Protein AF-A0A8T3X7C7-F1 (afdb_monomer)

Mean predicted aligned error: 5.48 Å

Nearest PDB structures (foldseek):
  6irz-assembly1_A  TM=5.171E-01  e=6.022E+00  Danio rerio
  6irx-assembly1_A  TM=3.404E-01  e=6.746E+00  Danio rerio

pLDDT: mean 90.25, std 11.84, range [41.53, 98.38]

Secondary structure (DSSP, 8-state):
-HHHHHHHHHHHHHHHTT---EEETTEEEEEETTEEEEEE--GGGTTHHHHHHHHHHHHHSSS-HHHHHHHHHHHHHHHHHHHHHHHHHHHHHHHHH-GGGHHHHHHIIIIIIHHHHHHHHHHHHHHHHHHHTT--------

Structure (mmCIF, N/CA/C/O backbone):
data_AF-A0A8T3X7C7-F1
#
_entry.id   AF-A0A8T3X7C7-F1
#
loop_
_atom_site.group_PDB
_atom_site.id
_atom_site.type_symbol
_atom_site.label_atom_id
_atom_site.label_alt_id
_atom_site.label_comp_id
_atom_site.label_asym_id
_atom_site.label_entity_id
_atom_site.label_seq_id
_atom_site.pdbx_PDB_ins_code
_atom_site.Cartn_x
_atom_site.Cartn_y
_atom_site.Cartn_z
_atom_site.occupancy
_atom_site.B_iso_or_equiv
_atom_site.auth_seq_id
_atom_site.auth_comp_id
_atom_site.auth_asym_id
_atom_site.auth_atom_id
_atom_site.pdbx_PDB_model_num
ATOM 1 N N . MET A 1 1 ? 5.350 15.913 -2.962 1.00 82.56 1 MET A N 1
ATOM 2 C CA . MET A 1 1 ? 5.811 15.267 -1.712 1.00 82.56 1 MET A CA 1
ATOM 3 C C . MET A 1 1 ? 5.468 13.778 -1.658 1.00 82.56 1 MET A C 1
ATOM 5 O O . MET A 1 1 ? 6.377 12.990 -1.835 1.00 82.56 1 MET A O 1
ATOM 9 N N . LEU A 1 2 ? 4.208 13.345 -1.466 1.00 89.50 2 LEU A N 1
ATOM 10 C CA . LEU A 1 2 ? 3.889 11.901 -1.343 1.00 89.50 2 LEU A CA 1
ATOM 11 C C . LEU A 1 2 ? 4.130 11.079 -2.623 1.00 89.50 2 LEU A C 1
ATOM 13 O O . LEU A 1 2 ? 4.574 9.935 -2.533 1.00 89.50 2 LEU A O 1
ATOM 17 N N . ILE A 1 3 ? 3.855 11.655 -3.799 1.00 94.00 3 ILE A N 1
ATOM 18 C CA . ILE A 1 3 ? 4.176 11.032 -5.095 1.00 94.00 3 ILE A CA 1
ATOM 19 C C . ILE A 1 3 ? 5.686 10.798 -5.188 1.00 94.00 3 ILE A C 1
ATOM 21 O O . ILE A 1 3 ? 6.106 9.673 -5.427 1.00 94.00 3 ILE A O 1
ATOM 25 N N . ASP A 1 4 ? 6.485 11.824 -4.892 1.00 94.19 4 ASP A N 1
ATOM 26 C CA . ASP A 1 4 ? 7.951 11.756 -4.923 1.00 94.19 4 ASP A CA 1
ATOM 27 C C . ASP A 1 4 ? 8.489 10.727 -3.918 1.00 94.19 4 ASP A C 1
ATOM 29 O O . ASP A 1 4 ? 9.380 9.945 -4.233 1.00 94.19 4 ASP A O 1
ATOM 33 N N . THR A 1 5 ? 7.915 10.663 -2.712 1.00 94.81 5 THR A N 1
ATOM 34 C CA . THR A 1 5 ? 8.263 9.638 -1.719 1.00 94.81 5 THR A CA 1
ATOM 35 C C . THR A 1 5 ? 7.933 8.233 -2.222 1.00 94.81 5 THR A C 1
ATOM 37 O O . THR A 1 5 ? 8.769 7.339 -2.115 1.00 94.81 5 THR A O 1
ATOM 40 N N . THR A 1 6 ? 6.741 8.032 -2.790 1.00 96.00 6 THR A N 1
ATOM 41 C CA . THR A 1 6 ? 6.323 6.742 -3.367 1.00 96.00 6 THR A CA 1
ATOM 42 C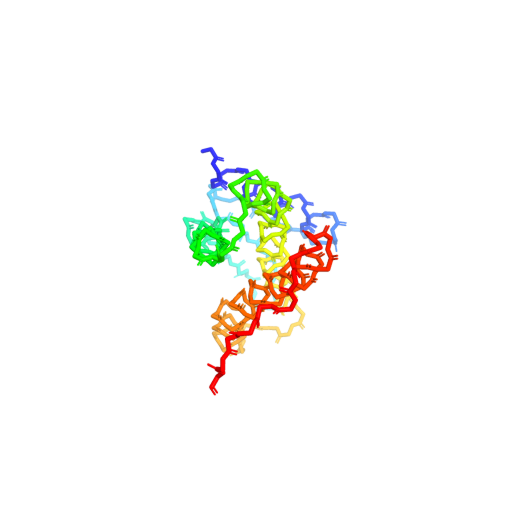 C . THR A 1 6 ? 7.273 6.334 -4.490 1.00 96.00 6 THR A C 1
ATOM 44 O O . THR A 1 6 ? 7.765 5.209 -4.506 1.00 96.00 6 THR A O 1
ATOM 47 N N . TYR A 1 7 ? 7.572 7.272 -5.388 1.00 96.69 7 TYR A N 1
ATOM 48 C CA . TYR A 1 7 ? 8.504 7.103 -6.493 1.00 96.69 7 TYR A CA 1
ATOM 49 C C . TYR A 1 7 ? 9.885 6.668 -5.992 1.00 96.69 7 TYR A C 1
ATOM 51 O O . TYR A 1 7 ? 10.378 5.624 -6.408 1.00 96.69 7 TYR A O 1
ATOM 59 N N . ASN A 1 8 ? 10.472 7.409 -5.049 1.00 96.50 8 ASN A N 1
ATOM 60 C CA . ASN A 1 8 ? 11.813 7.130 -4.538 1.00 96.50 8 ASN A CA 1
ATOM 61 C C . ASN A 1 8 ? 11.886 5.765 -3.844 1.00 96.50 8 ASN A C 1
ATOM 63 O O . ASN A 1 8 ? 12.816 5.004 -4.093 1.00 96.50 8 ASN A O 1
ATOM 67 N N . ILE A 1 9 ? 10.887 5.420 -3.024 1.00 96.81 9 ILE A N 1
ATOM 68 C CA . ILE A 1 9 ? 10.834 4.114 -2.352 1.00 96.81 9 ILE A CA 1
ATOM 69 C C . ILE A 1 9 ? 10.767 2.983 -3.381 1.00 96.81 9 ILE A C 1
ATOM 71 O O . ILE A 1 9 ? 11.532 2.026 -3.285 1.00 96.81 9 ILE A O 1
ATOM 75 N N . VAL A 1 10 ? 9.870 3.083 -4.367 1.00 96.94 10 VAL A N 1
ATOM 76 C CA . VAL A 1 10 ? 9.713 2.049 -5.401 1.00 96.94 10 VAL A CA 1
ATOM 77 C C . VAL A 1 10 ? 10.978 1.937 -6.248 1.00 96.94 10 VAL A C 1
ATOM 79 O O . VAL A 1 10 ? 11.444 0.827 -6.485 1.00 96.94 10 VAL A O 1
ATOM 82 N N . PHE A 1 11 ? 11.565 3.062 -6.662 1.00 97.38 11 PHE A N 1
ATOM 83 C CA . PHE A 1 11 ? 12.800 3.086 -7.443 1.00 97.38 11 PHE A CA 1
ATOM 84 C C . PHE A 1 11 ? 13.946 2.395 -6.697 1.00 97.38 11 PHE A C 1
ATOM 86 O O . PHE A 1 11 ? 14.579 1.486 -7.235 1.00 97.38 11 PHE A O 1
ATOM 93 N N . SER A 1 12 ? 14.178 2.770 -5.434 1.00 97.00 12 SER A N 1
ATOM 94 C CA . SER A 1 12 ? 15.209 2.151 -4.599 1.00 97.00 12 SER A CA 1
ATOM 95 C C . SER A 1 12 ? 14.940 0.668 -4.357 1.00 97.00 12 SER A C 1
ATOM 97 O O . SER A 1 12 ? 15.874 -0.127 -4.400 1.00 97.00 12 SER A O 1
ATOM 99 N N . LEU A 1 13 ? 13.682 0.275 -4.145 1.00 97.06 13 LEU A N 1
ATOM 100 C CA . LEU A 1 13 ? 13.310 -1.125 -3.951 1.00 97.06 13 LEU A CA 1
ATOM 101 C C . LEU A 1 13 ? 13.559 -1.961 -5.215 1.00 97.06 13 LEU A C 1
ATOM 103 O O . LEU A 1 13 ? 14.059 -3.079 -5.121 1.00 97.06 13 LEU A O 1
ATOM 107 N N . LEU A 1 14 ? 13.257 -1.424 -6.399 1.00 96.38 14 LEU A N 1
ATOM 108 C CA . LEU A 1 14 ? 13.557 -2.080 -7.674 1.00 96.38 14 LEU A CA 1
ATOM 109 C C . LEU A 1 14 ? 15.066 -2.246 -7.872 1.00 96.38 14 LEU A C 1
ATOM 111 O O . LEU A 1 14 ? 15.525 -3.354 -8.138 1.00 96.38 14 LEU A O 1
ATOM 115 N N . ALA A 1 15 ? 15.845 -1.184 -7.661 1.00 96.12 15 ALA A N 1
ATOM 116 C CA . ALA A 1 15 ? 17.302 -1.257 -7.746 1.00 96.12 15 ALA A CA 1
ATOM 117 C C . ALA A 1 15 ? 17.884 -2.281 -6.751 1.00 96.12 15 ALA A C 1
ATOM 119 O O . ALA A 1 15 ? 18.719 -3.106 -7.115 1.00 96.12 15 ALA A O 1
ATOM 120 N N . ALA A 1 16 ? 17.390 -2.292 -5.508 1.00 96.56 16 ALA A N 1
ATOM 121 C CA . ALA A 1 16 ? 17.828 -3.223 -4.468 1.00 96.56 16 ALA A CA 1
ATOM 122 C C . ALA A 1 16 ? 17.451 -4.687 -4.753 1.00 96.56 16 ALA A C 1
ATOM 124 O O . ALA A 1 16 ? 18.113 -5.596 -4.261 1.00 96.56 16 ALA A O 1
ATOM 125 N N . THR A 1 17 ? 16.401 -4.926 -5.543 1.00 94.94 17 THR A N 1
ATOM 126 C CA . THR A 1 17 ? 15.944 -6.274 -5.922 1.00 94.94 17 THR A CA 1
ATOM 127 C C . THR A 1 17 ? 16.538 -6.762 -7.248 1.00 94.94 17 THR A C 1
ATOM 129 O O . THR A 1 17 ? 16.133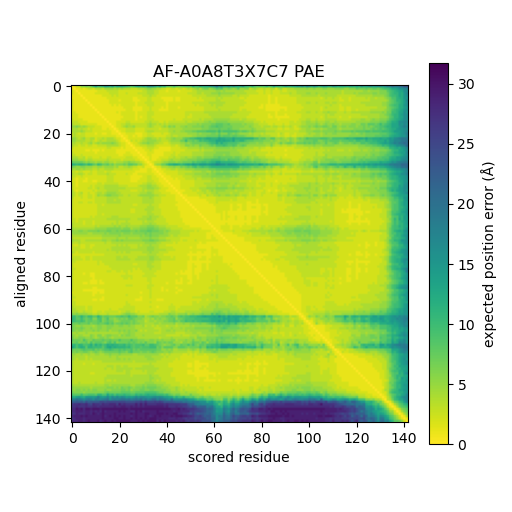 -7.808 -7.749 1.00 94.94 17 THR A O 1
ATOM 132 N N . GLY A 1 18 ? 17.535 -6.048 -7.788 1.00 92.44 18 GLY A N 1
ATOM 133 C CA . GLY A 1 18 ? 18.322 -6.473 -8.950 1.00 92.44 18 GLY A CA 1
ATOM 134 C C . GLY A 1 18 ? 17.807 -5.970 -10.298 1.00 92.44 18 GLY A C 1
ATOM 135 O O . GLY A 1 18 ? 18.343 -6.357 -11.334 1.00 92.44 18 GLY A O 1
ATOM 136 N N . PHE A 1 19 ? 16.794 -5.101 -10.314 1.00 92.75 19 PHE A N 1
ATOM 137 C CA . PHE A 1 19 ? 16.365 -4.434 -11.541 1.00 92.75 19 PHE A CA 1
ATOM 138 C C . PHE A 1 19 ? 17.287 -3.252 -11.865 1.00 92.75 19 PHE A C 1
ATOM 140 O O . PHE A 1 19 ? 17.887 -2.648 -10.978 1.00 92.75 19 PHE A O 1
ATOM 147 N N . SER A 1 20 ? 17.350 -2.869 -13.141 1.00 93.12 20 SER A N 1
ATOM 148 C CA . SER A 1 20 ? 18.016 -1.639 -13.596 1.00 93.12 20 SER A CA 1
ATOM 149 C C . SER A 1 20 ? 16.969 -0.591 -13.997 1.00 93.12 20 SER A C 1
ATOM 151 O O . SER A 1 20 ? 16.720 -0.415 -15.192 1.00 93.12 20 SER A O 1
ATOM 153 N N . PRO A 1 21 ? 16.284 0.058 -13.031 1.00 95.50 21 PRO A N 1
ATOM 154 C CA . PRO A 1 21 ? 15.268 1.049 -13.349 1.00 9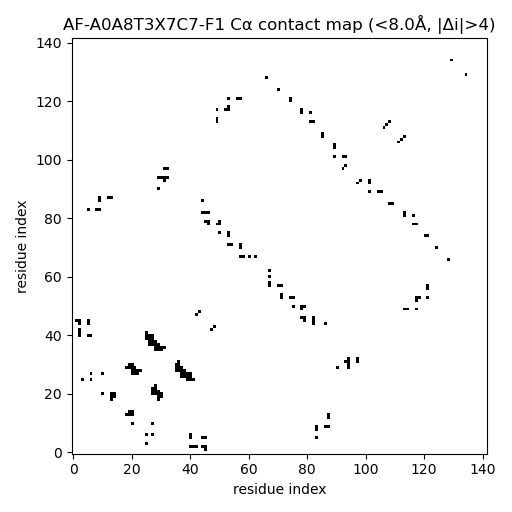5.50 21 PRO A CA 1
ATOM 155 C C . PRO A 1 21 ? 15.901 2.327 -13.913 1.00 95.50 21 PRO A C 1
ATOM 157 O O . PRO A 1 21 ? 16.901 2.822 -13.394 1.00 95.50 21 PRO A O 1
ATOM 160 N N . ALA A 1 22 ? 15.282 2.897 -14.943 1.00 95.50 22 ALA A N 1
ATOM 161 C CA . ALA A 1 22 ? 15.620 4.210 -15.477 1.00 95.50 22 ALA A CA 1
ATOM 162 C C . ALA A 1 22 ? 14.521 5.229 -15.147 1.00 95.50 22 ALA A C 1
ATOM 164 O O . ALA A 1 22 ? 13.323 4.925 -15.191 1.00 95.50 22 ALA A O 1
ATOM 165 N N . ALA A 1 23 ? 14.958 6.436 -14.801 1.00 93.00 23 ALA A N 1
ATOM 166 C CA . ALA A 1 23 ? 14.139 7.524 -14.287 1.00 93.00 23 ALA A CA 1
ATOM 167 C C . ALA A 1 23 ? 13.884 8.588 -15.360 1.00 93.00 23 ALA A C 1
ATOM 169 O O . ALA A 1 23 ? 14.834 9.144 -15.908 1.00 93.00 23 ALA A O 1
ATOM 170 N N . TYR A 1 24 ? 12.615 8.926 -15.597 1.00 91.75 24 TYR A N 1
ATOM 171 C CA . TYR A 1 24 ? 12.222 10.031 -16.478 1.00 91.75 24 TYR A CA 1
ATOM 172 C C . TYR A 1 24 ? 11.090 10.836 -15.825 1.00 91.75 24 TYR A C 1
ATOM 174 O O . TYR A 1 24 ? 9.906 10.543 -15.996 1.00 91.75 24 TYR A O 1
ATOM 182 N N . GLY A 1 25 ? 11.447 11.840 -15.017 1.00 90.38 25 GLY A N 1
ATOM 183 C CA . GLY A 1 25 ? 10.479 12.536 -14.161 1.00 90.38 25 GLY A CA 1
ATOM 184 C C . GLY A 1 25 ? 9.841 11.566 -13.160 1.00 90.38 25 GLY A C 1
ATOM 185 O O . GLY A 1 25 ? 10.551 10.833 -12.481 1.00 90.38 25 GLY A O 1
ATOM 186 N N . ASN A 1 26 ? 8.507 11.515 -13.112 1.00 92.38 26 ASN A N 1
ATOM 187 C CA . ASN A 1 26 ? 7.764 10.571 -12.261 1.00 92.38 26 ASN A CA 1
ATOM 188 C C . ASN A 1 26 ? 7.533 9.200 -12.922 1.00 92.38 26 ASN A C 1
ATOM 190 O O . ASN A 1 26 ? 6.755 8.391 -12.412 1.00 92.38 26 ASN A O 1
ATOM 194 N N . VAL A 1 27 ? 8.158 8.935 -14.071 1.00 95.94 27 VAL A N 1
ATOM 195 C CA . VAL A 1 27 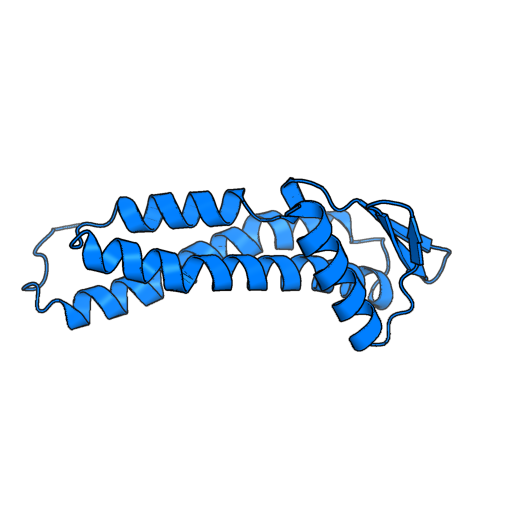? 8.093 7.638 -14.748 1.00 95.94 27 VAL A CA 1
ATOM 196 C C . VAL A 1 27 ? 9.279 6.786 -14.319 1.00 95.94 27 VAL A C 1
ATOM 198 O O . VAL A 1 27 ? 10.432 7.201 -14.445 1.00 95.94 27 VAL A O 1
ATOM 201 N N . ILE A 1 28 ? 8.983 5.574 -13.855 1.00 96.38 28 ILE A N 1
ATOM 202 C CA . ILE A 1 28 ? 9.978 4.520 -13.653 1.00 96.38 28 ILE A CA 1
ATOM 203 C C . ILE A 1 28 ? 9.865 3.566 -14.836 1.00 96.38 28 ILE A C 1
ATOM 205 O O . ILE A 1 28 ? 8.776 3.072 -15.132 1.00 96.38 28 ILE A O 1
ATOM 209 N N . SER A 1 29 ? 10.984 3.309 -15.506 1.00 95.94 29 SER A N 1
ATOM 210 C CA . SER A 1 29 ? 11.067 2.401 -16.650 1.00 95.94 29 SER A CA 1
ATOM 211 C C . SER A 1 29 ? 12.015 1.240 -16.382 1.00 95.94 29 SER A C 1
ATOM 213 O O . SER A 1 29 ? 12.993 1.390 -15.656 1.00 95.94 29 SER A O 1
ATOM 215 N N . VAL A 1 30 ? 11.714 0.076 -16.948 1.00 94.69 30 VAL A N 1
ATOM 216 C CA . VAL A 1 30 ? 12.509 -1.153 -16.841 1.00 94.69 30 VAL A CA 1
ATOM 217 C C . VAL A 1 30 ? 12.650 -1.805 -18.213 1.00 94.69 30 VAL A C 1
ATOM 219 O O . VAL A 1 30 ? 11.771 -1.675 -19.070 1.00 94.69 30 VAL A O 1
ATOM 222 N N . ALA A 1 31 ? 13.759 -2.510 -18.423 1.00 92.69 31 ALA A N 1
ATOM 223 C CA . ALA A 1 31 ? 13.954 -3.320 -19.618 1.00 92.69 31 ALA A CA 1
ATOM 224 C C . ALA A 1 31 ? 13.037 -4.553 -19.591 1.00 92.69 31 ALA A C 1
ATOM 226 O O . ALA A 1 31 ? 12.869 -5.198 -18.556 1.00 92.69 31 ALA A O 1
ATOM 227 N N . VAL A 1 32 ? 12.466 -4.885 -20.744 1.00 90.75 32 VAL A N 1
ATOM 228 C CA . VAL A 1 32 ? 11.632 -6.071 -20.981 1.00 90.75 32 VAL A CA 1
ATOM 229 C C . VAL A 1 32 ? 12.107 -6.767 -22.259 1.00 90.75 32 VAL A C 1
ATOM 231 O O . VAL A 1 32 ? 12.886 -6.199 -23.022 1.00 90.75 32 VAL A O 1
ATOM 234 N N . LYS A 1 33 ? 11.635 -7.991 -22.528 1.00 85.12 33 LYS A N 1
ATOM 235 C CA . LYS A 1 33 ? 12.127 -8.828 -23.645 1.00 85.12 33 LYS A CA 1
ATOM 236 C C . LYS A 1 33 ? 12.168 -8.114 -25.006 1.00 85.12 33 LYS A C 1
ATOM 238 O O . LYS A 1 33 ? 13.102 -8.341 -25.763 1.00 85.12 33 LYS A O 1
ATOM 243 N N . ASN A 1 34 ? 11.195 -7.242 -25.288 1.00 84.31 34 ASN A N 1
ATOM 244 C CA . ASN A 1 34 ? 11.039 -6.564 -26.581 1.00 84.31 34 ASN A CA 1
ATOM 245 C C . ASN A 1 34 ? 11.149 -5.026 -26.494 1.00 84.31 34 ASN A C 1
ATOM 247 O O . ASN A 1 34 ? 10.538 -4.323 -27.296 1.00 84.31 34 ASN A O 1
ATOM 251 N N . GLY A 1 35 ? 11.888 -4.485 -25.519 1.00 89.25 35 GLY A N 1
ATOM 252 C CA . GLY A 1 35 ? 12.105 -3.039 -25.395 1.00 89.25 35 GLY A CA 1
ATOM 253 C C . GLY A 1 35 ? 12.128 -2.560 -23.949 1.00 89.25 35 GLY A C 1
ATOM 254 O O . GLY A 1 35 ? 12.747 -3.176 -23.083 1.00 89.25 35 GLY A O 1
ATOM 255 N N . SER A 1 36 ? 11.449 -1.450 -23.679 1.00 91.81 36 SER A N 1
ATOM 256 C CA . SER A 1 36 ? 11.269 -0.918 -22.330 1.00 91.81 36 SER A CA 1
ATOM 257 C C . SER A 1 36 ? 9.790 -0.756 -22.007 1.00 91.81 36 SER A C 1
ATOM 259 O O . SER A 1 36 ? 8.960 -0.478 -22.871 1.00 91.81 36 SER A O 1
ATOM 261 N N . TRP A 1 37 ? 9.462 -0.939 -20.734 1.00 93.19 37 TRP A N 1
ATOM 262 C CA . TRP A 1 37 ? 8.143 -0.647 -20.197 1.00 93.19 37 TRP A CA 1
ATOM 263 C C . TRP A 1 37 ? 8.275 0.376 -19.078 1.00 93.19 37 TRP A C 1
ATOM 265 O O . TRP A 1 37 ? 9.214 0.309 -18.284 1.00 93.19 37 TRP A O 1
ATOM 275 N N . GLY A 1 38 ? 7.346 1.327 -19.014 1.00 93.00 38 GLY A N 1
ATOM 276 C CA . GLY A 1 38 ? 7.353 2.383 -18.010 1.00 93.00 38 GLY A CA 1
ATOM 277 C C . GLY A 1 38 ? 5.992 2.578 -17.365 1.00 93.00 38 GLY A C 1
ATOM 278 O O . GLY A 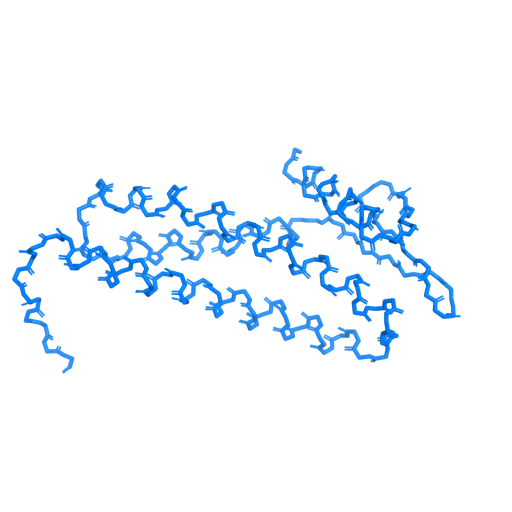1 38 ? 4.961 2.496 -18.031 1.00 93.00 38 GLY A O 1
ATOM 279 N N . ALA A 1 39 ? 6.004 2.887 -16.071 1.00 93.19 39 ALA A N 1
ATOM 280 C CA . ALA A 1 39 ? 4.823 3.300 -15.327 1.00 93.19 39 ALA A CA 1
ATOM 281 C C . ALA A 1 39 ? 5.023 4.682 -14.707 1.00 93.19 39 ALA A C 1
ATOM 283 O O . ALA A 1 39 ? 6.040 4.967 -14.070 1.00 93.19 39 ALA A O 1
ATOM 284 N N . LEU A 1 40 ? 4.009 5.530 -14.884 1.00 95.19 40 LEU A N 1
ATOM 285 C CA . LEU A 1 40 ? 3.917 6.840 -14.256 1.00 95.19 40 LEU A CA 1
ATOM 286 C C . LEU A 1 40 ? 3.439 6.686 -12.810 1.00 95.19 40 LEU A C 1
ATOM 288 O O . LEU A 1 40 ? 2.321 6.232 -12.567 1.00 95.19 40 LEU A O 1
ATOM 292 N N . ILE A 1 41 ? 4.256 7.127 -11.856 1.00 95.25 41 ILE A N 1
ATOM 293 C CA . ILE A 1 41 ? 3.857 7.232 -10.455 1.00 95.25 41 ILE A CA 1
ATOM 294 C C . ILE A 1 41 ? 3.009 8.494 -10.289 1.00 95.25 41 ILE A C 1
ATOM 296 O O . ILE A 1 41 ? 3.487 9.618 -10.436 1.00 95.25 41 ILE A O 1
ATOM 300 N N . ASN A 1 42 ? 1.725 8.303 -9.997 1.00 94.25 42 ASN A N 1
ATOM 301 C CA . ASN A 1 42 ? 0.751 9.377 -9.826 1.00 94.25 42 ASN A CA 1
ATOM 302 C C . ASN A 1 42 ? -0.034 9.212 -8.511 1.00 94.25 42 ASN A C 1
ATOM 304 O O . ASN A 1 42 ? 0.309 8.396 -7.654 1.00 94.25 42 ASN A O 1
ATOM 308 N N . TRP A 1 43 ? -1.108 9.983 -8.342 1.00 91.75 43 TRP A N 1
ATOM 309 C CA . TRP A 1 43 ? -1.958 9.921 -7.151 1.00 91.75 43 TRP A CA 1
ATOM 310 C C . TRP A 1 43 ? -2.553 8.536 -6.872 1.00 91.75 43 TRP A C 1
ATOM 312 O O . TRP A 1 43 ? -2.664 8.157 -5.707 1.00 91.75 43 TRP A O 1
ATOM 322 N N . ASP A 1 44 ? -2.890 7.751 -7.894 1.00 89.00 44 ASP A N 1
ATOM 323 C CA . ASP A 1 44 ? -3.429 6.400 -7.701 1.00 89.00 44 ASP A CA 1
ATOM 324 C C . ASP A 1 44 ? -2.368 5.409 -7.201 1.00 89.00 44 ASP A C 1
ATOM 326 O O . ASP A 1 44 ? -2.706 4.398 -6.583 1.00 89.00 44 ASP A O 1
ATOM 330 N N . CYS A 1 45 ? -1.084 5.725 -7.387 1.00 91.62 45 CYS A N 1
ATOM 331 C CA . CYS A 1 45 ? 0.035 4.961 -6.845 1.00 91.62 45 CYS A CA 1
ATOM 332 C C . CYS A 1 45 ? 0.310 5.265 -5.369 1.00 91.62 45 CYS A C 1
ATOM 334 O O . CYS A 1 45 ? 0.995 4.489 -4.723 1.00 91.62 45 CYS A O 1
ATOM 336 N N . VAL A 1 46 ? -0.207 6.352 -4.794 1.00 93.31 46 VAL A N 1
ATOM 337 C CA . VAL A 1 46 ? 0.071 6.698 -3.384 1.00 93.31 46 VAL A CA 1
ATOM 338 C C . VAL A 1 46 ? -0.742 5.825 -2.413 1.00 93.31 46 VAL A C 1
ATOM 340 O O . VAL A 1 46 ? -0.416 5.717 -1.234 1.00 93.31 46 VAL A O 1
ATOM 343 N N . GLY A 1 47 ? -1.812 5.178 -2.890 1.00 91.62 47 GLY A N 1
ATOM 344 C CA . GLY A 1 47 ? -2.659 4.315 -2.060 1.00 91.62 47 GLY A CA 1
ATOM 345 C C . GLY A 1 47 ? -3.608 5.074 -1.123 1.00 91.62 47 GLY A C 1
ATOM 346 O O . GLY A 1 47 ? -4.174 4.479 -0.206 1.00 91.62 47 GLY A O 1
ATOM 347 N N . TRP A 1 48 ? -3.826 6.377 -1.350 1.00 94.19 48 TRP A N 1
ATOM 348 C CA . TRP A 1 48 ? -4.670 7.221 -0.490 1.00 94.19 48 TRP A CA 1
ATOM 349 C C . TRP A 1 48 ? -6.119 6.718 -0.386 1.00 94.19 48 TRP A C 1
ATOM 351 O O . TRP A 1 48 ? -6.716 6.801 0.685 1.00 94.19 48 TRP A O 1
ATOM 361 N N . LYS A 1 49 ? -6.665 6.129 -1.461 1.00 93.81 49 LYS A N 1
ATOM 362 C CA . LYS A 1 49 ? -8.007 5.519 -1.474 1.00 93.81 49 LYS A CA 1
ATOM 363 C C . LYS A 1 49 ? -8.113 4.368 -0.471 1.00 93.81 49 LYS A C 1
ATOM 365 O O . LYS A 1 49 ? -9.086 4.290 0.272 1.00 93.81 49 LYS A O 1
ATOM 370 N N . SER A 1 50 ? -7.092 3.515 -0.396 1.00 94.50 50 SER A N 1
ATOM 371 C CA . SER A 1 50 ? -7.048 2.394 0.550 1.00 94.50 50 SER A CA 1
ATOM 372 C C . SER A 1 50 ? -6.919 2.875 1.995 1.00 94.50 50 SER A C 1
ATOM 374 O O . SER A 1 50 ? -7.562 2.326 2.887 1.00 94.50 50 SER A O 1
ATOM 376 N N . VAL A 1 51 ? -6.137 3.934 2.233 1.00 96.06 51 VAL A N 1
ATOM 377 C CA . VAL A 1 51 ? -6.025 4.565 3.559 1.00 96.06 51 VAL A CA 1
ATOM 378 C C . VAL A 1 51 ? -7.353 5.201 3.979 1.00 96.06 51 VAL A C 1
ATOM 380 O O . VAL A 1 51 ? -7.760 5.055 5.130 1.00 96.06 51 VAL A O 1
ATOM 383 N N . LEU A 1 52 ? -8.064 5.850 3.053 1.00 96.81 52 LEU A N 1
ATOM 384 C CA . LEU A 1 52 ? -9.387 6.417 3.309 1.00 96.81 52 LEU A CA 1
ATOM 385 C C . LEU A 1 52 ? -10.430 5.328 3.604 1.00 96.81 52 LEU A C 1
ATOM 387 O O . LEU A 1 52 ? -11.215 5.469 4.539 1.00 96.81 52 LEU A O 1
ATOM 391 N N . ALA A 1 53 ? -10.413 4.221 2.857 1.00 96.75 53 ALA A N 1
ATOM 392 C CA . ALA A 1 53 ? -11.285 3.076 3.116 1.00 96.75 53 ALA A CA 1
ATOM 393 C C . ALA A 1 53 ? -11.023 2.465 4.504 1.00 96.75 53 ALA A C 1
ATOM 395 O O . ALA A 1 53 ? -11.958 2.219 5.265 1.00 96.75 53 ALA A O 1
ATOM 396 N N . LEU A 1 54 ? -9.750 2.289 4.872 1.00 98.00 54 LEU A N 1
ATOM 397 C CA . LEU A 1 54 ? -9.353 1.847 6.209 1.00 98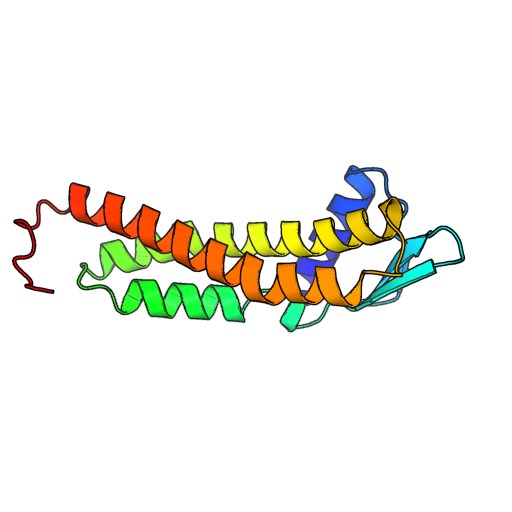.00 54 LEU A CA 1
ATOM 398 C C . LEU A 1 54 ? -9.832 2.820 7.297 1.00 98.00 54 LEU A C 1
ATOM 400 O O . LEU A 1 54 ? -10.351 2.382 8.323 1.00 98.00 54 LEU A O 1
ATOM 404 N N . PHE A 1 55 ? -9.667 4.129 7.082 1.00 98.38 55 PHE A N 1
ATOM 405 C CA . PHE A 1 55 ? -10.156 5.158 7.999 1.00 98.38 55 PHE A CA 1
ATOM 406 C C . PHE A 1 55 ? -11.664 5.008 8.227 1.00 98.38 55 PHE A C 1
ATOM 408 O O . PHE A 1 55 ? -12.100 4.916 9.374 1.00 98.38 55 PHE A O 1
ATOM 415 N N . ALA A 1 56 ? -12.446 4.907 7.150 1.00 98.19 56 ALA A N 1
ATOM 416 C CA . ALA A 1 56 ? -13.892 4.739 7.230 1.00 98.19 56 ALA A CA 1
ATOM 417 C C . ALA A 1 56 ? -14.276 3.480 8.025 1.00 98.19 56 ALA A C 1
ATOM 419 O O . ALA A 1 56 ? -15.063 3.568 8.966 1.00 98.19 56 ALA A O 1
ATOM 420 N N . LEU A 1 57 ? -13.661 2.331 7.720 1.00 97.81 57 LEU A N 1
ATOM 421 C CA . LEU A 1 57 ? -13.916 1.071 8.423 1.00 97.81 57 LEU A CA 1
ATOM 422 C C . LEU A 1 57 ? -13.592 1.156 9.918 1.00 97.81 57 LEU A C 1
ATOM 424 O O . LEU A 1 57 ? -14.382 0.718 10.749 1.00 97.81 57 LEU A O 1
ATOM 428 N N . ILE A 1 58 ? -12.447 1.732 10.289 1.00 97.81 58 ILE A N 1
ATOM 429 C CA . ILE A 1 58 ? -12.057 1.872 11.696 1.00 97.81 58 ILE A CA 1
ATOM 430 C C . ILE A 1 58 ? -13.023 2.802 12.431 1.00 97.81 58 ILE A C 1
ATOM 432 O O . ILE A 1 58 ? -13.482 2.475 13.526 1.00 97.81 58 ILE A O 1
ATOM 436 N N . PHE A 1 59 ? -13.355 3.953 11.852 1.00 97.38 59 PHE A N 1
ATOM 437 C CA . PHE A 1 59 ? -14.180 4.945 12.537 1.00 97.38 59 PHE A CA 1
ATOM 438 C C . PHE A 1 59 ? -15.668 4.583 12.580 1.00 97.38 59 PHE A C 1
ATOM 440 O O . PHE A 1 59 ? -16.340 5.015 13.520 1.00 97.38 59 PHE A O 1
ATOM 447 N N . ALA A 1 60 ? -16.138 3.716 11.681 1.00 96.81 60 ALA A N 1
ATOM 448 C CA . ALA A 1 60 ? -17.473 3.121 11.725 1.00 96.81 60 ALA A CA 1
ATOM 449 C C . ALA A 1 60 ? -17.652 2.065 12.836 1.00 96.81 60 ALA A C 1
ATOM 451 O O . ALA A 1 60 ? -18.781 1.774 13.211 1.00 96.81 60 ALA A O 1
ATOM 452 N N . THR A 1 61 ? -16.575 1.494 13.395 1.00 94.50 61 THR A N 1
ATOM 453 C CA . THR A 1 61 ? -16.696 0.473 14.461 1.00 94.50 61 THR A CA 1
ATOM 454 C C . THR A 1 61 ? -17.177 1.053 15.791 1.00 94.50 61 THR A C 1
ATOM 456 O O . THR A 1 61 ? -16.852 2.183 16.140 1.00 94.50 61 THR A O 1
ATOM 459 N N . GLU A 1 62 ? -17.888 0.281 16.608 1.00 92.62 62 GLU A N 1
ATOM 460 C CA . GLU A 1 62 ? -18.355 0.710 17.938 1.00 92.62 62 GLU A CA 1
ATOM 461 C C . GLU A 1 62 ? -17.279 0.533 19.025 1.00 92.62 62 GLU A C 1
ATOM 463 O O . GLU A 1 62 ? -17.455 -0.158 20.024 1.00 92.62 62 GLU A O 1
ATOM 468 N N . LEU A 1 63 ? -16.110 1.144 18.820 1.00 92.31 63 LEU A N 1
ATOM 469 C CA . LEU A 1 63 ? -14.996 1.122 19.772 1.00 92.31 63 LEU A CA 1
ATOM 470 C C . LEU A 1 63 ? -14.662 2.527 20.298 1.00 92.31 63 LEU A C 1
ATOM 472 O O . LEU A 1 63 ? -14.886 3.521 19.598 1.00 92.31 63 LEU A O 1
ATOM 476 N N . PRO A 1 64 ? -14.057 2.644 21.499 1.00 94.44 64 PRO A N 1
ATOM 477 C CA . PRO A 1 64 ? -13.601 3.928 22.021 1.00 94.44 64 PRO A CA 1
ATOM 478 C C . PRO A 1 64 ? -12.665 4.646 21.044 1.00 94.44 64 PRO A C 1
ATOM 480 O O . PRO A 1 64 ? -11.786 4.024 20.438 1.00 94.44 64 PRO A O 1
ATOM 483 N N . LEU A 1 65 ? -12.787 5.975 20.949 1.00 94.69 65 LEU A N 1
ATOM 484 C CA . LEU A 1 65 ? -11.997 6.802 20.026 1.00 94.69 65 LEU A CA 1
ATOM 485 C C . LEU A 1 65 ? -10.485 6.556 20.158 1.00 94.69 65 LEU A C 1
ATOM 487 O O . LEU A 1 65 ? -9.777 6.452 19.160 1.00 94.69 65 LEU A O 1
ATOM 491 N N . ARG A 1 66 ? -9.985 6.374 21.386 1.00 94.00 66 ARG A N 1
ATOM 492 C CA . ARG A 1 66 ? -8.569 6.068 21.643 1.00 94.00 66 ARG A CA 1
ATOM 493 C C . ARG A 1 66 ? -8.118 4.760 20.981 1.00 94.00 66 ARG A C 1
ATOM 495 O O . ARG A 1 66 ? -6.987 4.680 20.506 1.00 94.00 66 ARG A O 1
ATOM 502 N N . THR A 1 67 ? -8.978 3.743 20.945 1.00 94.44 67 THR A N 1
ATOM 503 C CA . THR A 1 67 ? -8.701 2.457 20.288 1.00 94.44 67 THR A CA 1
ATOM 504 C C . THR A 1 67 ? -8.712 2.617 18.773 1.00 94.44 67 THR A C 1
ATOM 506 O O . THR A 1 67 ? -7.795 2.129 18.117 1.00 94.44 67 THR A O 1
ATOM 509 N N . LYS A 1 68 ? -9.680 3.370 18.232 1.00 96.75 68 LYS A N 1
ATOM 510 C CA . LYS A 1 68 ? -9.766 3.707 16.801 1.00 96.75 68 LYS A CA 1
ATOM 511 C C . LYS A 1 68 ? -8.519 4.436 16.307 1.00 96.75 68 LYS A C 1
ATOM 513 O O . LYS A 1 68 ? -7.896 3.992 15.350 1.00 96.75 68 LYS A O 1
ATOM 518 N N . ILE A 1 69 ? -8.100 5.494 17.005 1.00 97.69 69 ILE A N 1
ATOM 519 C CA . ILE A 1 69 ? -6.899 6.270 16.656 1.00 97.69 69 ILE A CA 1
ATOM 520 C C . ILE A 1 69 ? -5.658 5.372 16.664 1.00 97.69 69 ILE A C 1
ATOM 522 O O . ILE A 1 69 ? -4.896 5.376 15.702 1.00 97.69 69 ILE A O 1
ATOM 526 N N . LYS A 1 70 ? -5.473 4.554 17.710 1.00 96.19 70 LYS A N 1
ATOM 527 C CA . LYS A 1 70 ? -4.356 3.595 17.770 1.00 96.19 70 LYS A CA 1
ATOM 528 C C . LYS A 1 70 ? -4.399 2.588 16.619 1.00 96.19 70 LYS A C 1
ATOM 530 O O . LYS A 1 70 ? -3.359 2.289 16.045 1.00 96.19 70 LYS A O 1
ATOM 535 N N . GLY A 1 71 ? -5.584 2.077 16.289 1.00 97.00 71 GLY A N 1
ATOM 536 C CA . GLY A 1 71 ? -5.786 1.175 15.158 1.00 97.00 71 GLY A CA 1
ATOM 537 C C . GLY A 1 71 ? -5.395 1.809 13.834 1.00 97.00 71 GLY A C 1
ATOM 538 O O . GLY A 1 71 ? -4.636 1.219 13.073 1.00 97.00 71 GLY A O 1
ATOM 539 N N . PHE A 1 72 ? -5.851 3.036 13.590 1.00 98.25 72 PHE A N 1
ATOM 540 C CA . PHE A 1 72 ? -5.552 3.756 12.360 1.00 98.25 72 PHE A CA 1
ATOM 541 C C . PHE A 1 72 ? -4.061 4.085 12.236 1.00 98.25 72 PHE A C 1
ATOM 543 O O . PHE A 1 72 ? -3.467 3.805 11.200 1.00 98.25 72 PHE A O 1
ATOM 550 N N . LEU A 1 73 ? -3.433 4.591 13.302 1.00 97.81 73 LEU A N 1
ATOM 551 C CA . LEU A 1 73 ? -1.996 4.887 13.314 1.00 97.81 73 LEU A CA 1
ATOM 552 C C . LEU A 1 73 ? -1.129 3.638 13.102 1.00 97.81 73 LEU A C 1
ATOM 554 O O . LEU A 1 73 ? -0.047 3.743 12.533 1.00 97.81 73 LEU A O 1
ATOM 558 N N . LEU A 1 74 ? -1.600 2.464 13.533 1.00 97.06 74 LEU A N 1
ATOM 559 C CA . LEU A 1 74 ? -0.911 1.196 13.303 1.00 97.06 74 LEU A CA 1
ATOM 560 C C . LEU A 1 74 ? -1.118 0.674 11.874 1.00 97.06 74 LEU A C 1
ATOM 562 O O . LEU A 1 74 ? -0.164 0.241 11.236 1.00 97.06 74 LEU A O 1
ATOM 566 N N . LEU A 1 75 ? -2.357 0.680 11.376 1.00 97.69 75 LEU A N 1
ATOM 567 C CA . LEU A 1 75 ? -2.708 0.029 10.112 1.00 97.69 75 LEU A CA 1
ATOM 568 C C . LEU A 1 75 ? -2.473 0.904 8.875 1.00 97.69 75 LEU A C 1
ATOM 570 O O . LEU A 1 75 ? -2.185 0.360 7.812 1.00 97.69 75 LEU A O 1
ATOM 574 N N . ALA A 1 76 ? -2.567 2.233 8.972 1.00 97.19 76 ALA A N 1
ATOM 575 C CA . ALA A 1 76 ? -2.376 3.106 7.813 1.00 97.19 76 ALA A CA 1
ATOM 576 C C . ALA A 1 76 ? -0.971 2.964 7.183 1.00 97.19 76 ALA A C 1
ATOM 578 O O . ALA A 1 76 ? -0.900 2.786 5.963 1.00 97.19 76 ALA A O 1
ATOM 579 N N . PRO A 1 77 ? 0.138 2.928 7.958 1.00 96.12 77 PRO A N 1
ATOM 580 C CA . PRO A 1 77 ? 1.461 2.630 7.407 1.00 96.12 77 PRO A CA 1
ATOM 581 C C . PRO A 1 77 ? 1.547 1.235 6.778 1.00 96.12 77 PRO A C 1
ATOM 583 O O . PRO A 1 77 ? 2.165 1.076 5.731 1.00 96.12 77 PRO A O 1
ATOM 586 N N . VAL A 1 78 ? 0.894 0.228 7.370 1.00 96.94 78 VAL A N 1
ATOM 587 C CA . VAL A 1 78 ? 0.875 -1.144 6.831 1.00 96.94 78 VAL A CA 1
ATOM 588 C C . VAL A 1 78 ? 0.200 -1.178 5.460 1.00 96.94 78 VAL A C 1
ATOM 590 O O . VAL A 1 78 ? 0.756 -1.742 4.523 1.00 96.94 78 VAL A O 1
ATOM 593 N N . ILE A 1 79 ? -0.955 -0.523 5.302 1.00 96.56 79 ILE A N 1
ATOM 594 C CA . ILE A 1 79 ? -1.644 -0.427 4.007 1.00 96.56 79 ILE A CA 1
ATOM 595 C C . ILE A 1 79 ? -0.792 0.307 2.971 1.00 96.56 79 ILE A C 1
ATOM 597 O O . ILE A 1 79 ? -0.727 -0.124 1.819 1.00 96.56 79 ILE A O 1
ATOM 601 N N . TYR A 1 80 ? -0.104 1.379 3.371 1.00 95.62 80 TYR A N 1
ATOM 602 C CA . TYR A 1 80 ? 0.824 2.072 2.481 1.00 95.62 80 TYR A CA 1
ATOM 603 C C . TYR A 1 80 ? 1.959 1.146 2.013 1.00 95.62 80 TYR A C 1
ATOM 605 O O . TYR A 1 80 ? 2.232 1.078 0.817 1.00 95.62 80 TYR A O 1
ATOM 613 N N . LEU A 1 81 ? 2.558 0.360 2.915 1.00 95.81 81 LEU A N 1
ATOM 614 C CA . LEU A 1 81 ? 3.594 -0.619 2.564 1.00 95.81 81 LEU A CA 1
ATOM 615 C C . LEU A 1 81 ? 3.075 -1.727 1.638 1.00 95.81 81 LEU A C 1
ATOM 617 O O . LEU A 1 81 ? 3.762 -2.089 0.684 1.00 95.81 81 LEU A O 1
ATOM 621 N N . VAL A 1 82 ? 1.855 -2.22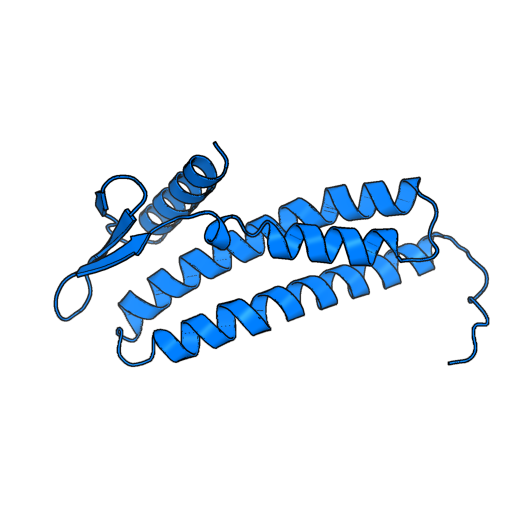8 1.853 1.00 95.69 82 VAL A N 1
ATOM 622 C CA . VAL A 1 82 ? 1.223 -3.182 0.923 1.00 95.69 82 VAL A CA 1
ATOM 623 C C . VAL A 1 82 ? 1.038 -2.557 -0.458 1.00 95.69 82 VAL A C 1
ATOM 625 O O . VAL A 1 82 ? 1.277 -3.218 -1.466 1.00 95.69 82 VAL A O 1
ATOM 628 N N . ASN A 1 83 ? 0.675 -1.277 -0.530 1.00 95.38 83 ASN A N 1
ATOM 629 C CA . ASN A 1 83 ? 0.586 -0.561 -1.796 1.00 95.38 83 ASN A CA 1
ATOM 630 C C . ASN A 1 83 ? 1.959 -0.386 -2.483 1.00 95.38 83 ASN A C 1
ATOM 632 O O . ASN A 1 83 ? 2.047 -0.581 -3.695 1.00 95.38 83 ASN A O 1
ATOM 636 N N . ILE A 1 84 ? 3.036 -0.110 -1.738 1.00 96.44 84 ILE A N 1
ATOM 637 C CA . ILE A 1 84 ? 4.406 -0.128 -2.286 1.00 96.44 84 ILE A CA 1
ATOM 638 C C . ILE A 1 84 ? 4.740 -1.512 -2.855 1.00 96.44 84 ILE A C 1
ATOM 640 O O . ILE A 1 84 ? 5.186 -1.616 -3.999 1.00 96.44 84 ILE A O 1
ATOM 644 N N . GLY A 1 85 ? 4.456 -2.577 -2.099 1.00 95.38 85 GLY A N 1
ATOM 645 C CA . GLY A 1 85 ? 4.639 -3.957 -2.551 1.00 95.38 85 GLY A CA 1
ATOM 646 C C . GLY A 1 85 ? 3.832 -4.274 -3.811 1.00 95.38 85 GLY A C 1
ATOM 647 O O . GLY A 1 85 ? 4.344 -4.916 -4.722 1.00 95.38 85 GLY A O 1
ATOM 648 N N . ARG A 1 86 ? 2.604 -3.756 -3.917 1.00 94.62 86 ARG A N 1
ATOM 649 C CA . ARG A 1 86 ? 1.752 -3.875 -5.107 1.00 94.62 86 ARG A CA 1
ATOM 650 C C . ARG A 1 86 ? 2.379 -3.214 -6.336 1.00 94.62 86 ARG A C 1
ATOM 652 O O . ARG A 1 86 ? 2.341 -3.804 -7.411 1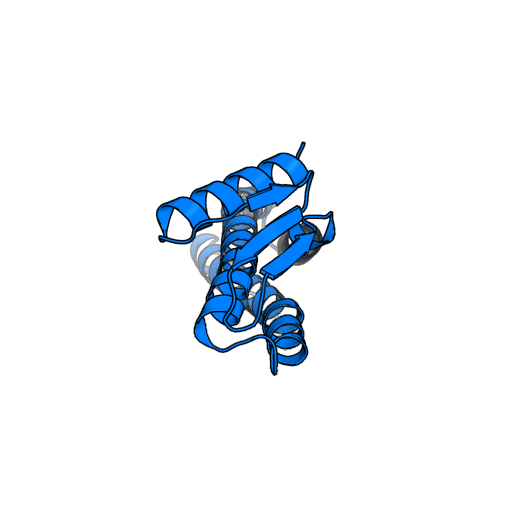.00 94.62 86 ARG A O 1
ATOM 659 N N . ILE A 1 87 ? 2.958 -2.020 -6.205 1.00 95.12 87 ILE A N 1
ATOM 660 C CA . ILE A 1 87 ? 3.642 -1.358 -7.329 1.00 95.12 87 ILE A CA 1
ATOM 661 C C . ILE A 1 87 ? 4.870 -2.167 -7.741 1.00 95.12 87 ILE A C 1
ATOM 663 O O . ILE A 1 87 ? 5.017 -2.496 -8.915 1.00 95.12 87 ILE A O 1
ATOM 667 N N . TRP A 1 88 ? 5.715 -2.535 -6.777 1.00 95.62 88 TRP A N 1
ATOM 668 C CA . TRP A 1 88 ? 6.898 -3.354 -7.031 1.00 95.62 88 TRP A CA 1
ATOM 669 C C . TRP A 1 88 ? 6.546 -4.683 -7.715 1.00 95.62 88 TRP A C 1
ATOM 671 O O . TRP A 1 88 ? 7.171 -5.045 -8.709 1.00 95.62 88 TRP A O 1
ATOM 681 N N . PHE A 1 89 ? 5.493 -5.364 -7.251 1.00 94.44 89 PHE A N 1
ATOM 682 C CA . PHE A 1 89 ? 5.015 -6.620 -7.826 1.00 94.44 89 PHE A CA 1
ATOM 683 C C . PHE A 1 89 ? 4.677 -6.479 -9.310 1.00 94.44 89 PHE A C 1
ATOM 685 O O . PHE A 1 89 ? 4.988 -7.368 -10.094 1.00 94.44 89 PHE A O 1
ATOM 692 N N . ILE A 1 90 ? 4.065 -5.364 -9.714 1.00 94.06 90 ILE A N 1
ATOM 693 C CA . ILE A 1 90 ? 3.720 -5.124 -11.117 1.00 94.06 90 ILE A CA 1
ATOM 694 C C . ILE A 1 90 ? 4.975 -4.989 -11.986 1.00 94.06 90 ILE A C 1
ATOM 696 O O . ILE A 1 90 ? 5.028 -5.586 -13.059 1.00 94.06 90 ILE A O 1
ATOM 700 N N . PHE A 1 91 ? 5.999 -4.272 -11.518 1.00 94.50 91 PHE A N 1
ATOM 701 C CA . PHE A 1 91 ? 7.288 -4.207 -12.216 1.00 94.50 91 PHE A CA 1
ATOM 702 C C . PHE A 1 91 ? 7.945 -5.587 -12.317 1.00 94.50 91 PHE A C 1
ATOM 704 O O . PHE A 1 91 ? 8.337 -6.003 -13.406 1.00 94.50 91 PHE A O 1
ATOM 711 N N . TRP A 1 92 ? 8.005 -6.323 -11.204 1.00 94.06 92 TRP A N 1
ATOM 712 C CA . TRP A 1 92 ? 8.537 -7.686 -11.177 1.00 94.06 92 TRP A CA 1
ATOM 713 C C . TRP A 1 92 ? 7.789 -8.615 -12.144 1.00 94.06 92 TRP A C 1
ATOM 715 O O . TRP A 1 92 ? 8.412 -9.378 -12.885 1.00 94.06 92 TRP A O 1
ATOM 725 N N . TYR A 1 93 ? 6.459 -8.520 -12.182 1.00 93.44 93 TYR A N 1
ATOM 726 C CA . TYR A 1 93 ? 5.615 -9.331 -13.050 1.00 93.44 93 TYR A CA 1
ATOM 727 C C . TYR A 1 93 ? 5.904 -9.057 -14.525 1.00 93.44 93 TYR A C 1
ATOM 729 O O . TYR A 1 93 ? 6.144 -9.997 -15.277 1.00 93.44 93 TYR A O 1
ATOM 737 N N . VAL A 1 94 ? 5.931 -7.784 -14.931 1.00 92.69 94 VAL A N 1
ATOM 738 C CA . VAL A 1 94 ? 6.161 -7.389 -16.330 1.00 92.69 94 VAL A CA 1
ATOM 739 C C . VAL A 1 94 ? 7.536 -7.843 -16.825 1.00 92.69 94 VAL A C 1
ATOM 741 O O . VAL A 1 94 ? 7.650 -8.339 -17.944 1.00 92.69 94 VAL A O 1
ATOM 744 N N . VAL A 1 95 ? 8.573 -7.735 -15.990 1.00 91.75 95 VAL A N 1
ATOM 745 C CA . VAL A 1 95 ? 9.925 -8.191 -16.351 1.00 91.75 95 VAL A CA 1
ATOM 746 C C . VAL A 1 95 ? 9.989 -9.718 -16.485 1.00 91.75 95 VAL A C 1
ATOM 748 O O . VAL A 1 95 ? 10.681 -10.234 -17.362 1.00 91.75 95 VAL A O 1
ATOM 751 N N . THR A 1 96 ? 9.249 -10.450 -15.649 1.00 91.12 96 THR A N 1
ATOM 752 C CA . THR A 1 96 ? 9.326 -11.919 -15.569 1.00 91.12 96 THR A CA 1
ATOM 753 C C . THR A 1 96 ? 8.426 -12.625 -16.591 1.00 91.12 96 THR A C 1
ATOM 755 O O . THR A 1 96 ? 8.851 -13.580 -17.243 1.00 91.12 96 THR A O 1
ATOM 758 N N . PHE A 1 97 ? 7.182 -12.163 -16.740 1.00 88.56 97 PHE A N 1
ATOM 759 C CA . PHE A 1 97 ? 6.106 -12.845 -17.472 1.00 88.56 97 PHE A CA 1
ATOM 760 C C . PHE A 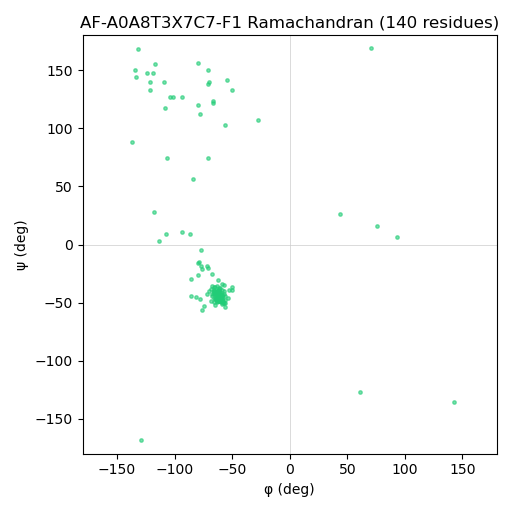1 97 ? 5.649 -12.123 -18.746 1.00 88.56 97 PHE A C 1
ATOM 762 O O . PHE A 1 97 ? 4.758 -12.632 -19.424 1.00 88.56 97 PHE A O 1
ATOM 769 N N . ASP A 1 98 ? 6.289 -11.002 -19.099 1.00 81.75 98 ASP A N 1
ATOM 770 C CA . ASP A 1 98 ? 5.954 -10.144 -20.244 1.00 81.75 98 ASP A CA 1
ATOM 771 C C . ASP A 1 98 ? 4.639 -9.343 -20.079 1.00 81.75 98 ASP A C 1
ATOM 773 O O . ASP A 1 98 ? 3.852 -9.528 -19.148 1.00 81.75 98 ASP A O 1
ATOM 777 N N . ILE A 1 99 ? 4.410 -8.390 -20.986 1.00 85.94 99 ILE A N 1
ATOM 778 C CA . ILE A 1 99 ? 3.321 -7.404 -20.928 1.00 85.94 99 ILE A CA 1
ATOM 779 C C . ILE A 1 99 ? 1.976 -8.004 -21.372 1.00 85.94 99 ILE A C 1
ATOM 781 O O . ILE A 1 99 ? 0.926 -7.430 -21.085 1.00 85.94 99 ILE A O 1
ATOM 785 N N . ALA A 1 100 ? 1.970 -9.174 -22.020 1.00 86.75 100 ALA A N 1
ATOM 786 C CA . ALA A 1 100 ? 0.774 -9.770 -22.626 1.00 86.75 100 ALA A CA 1
ATOM 787 C C . ALA A 1 100 ? -0.440 -9.840 -21.676 1.00 86.75 100 ALA A C 1
ATOM 789 O O . ALA A 1 100 ? -1.561 -9.547 -22.081 1.00 86.75 100 ALA A O 1
ATOM 790 N N . ASN A 1 101 ? -0.211 -10.153 -20.395 1.00 86.56 101 ASN A N 1
ATOM 791 C CA . ASN A 1 101 ? -1.262 -10.260 -19.374 1.00 86.56 101 ASN A CA 1
ATOM 792 C C . ASN A 1 101 ? -1.269 -9.099 -18.367 1.00 86.56 101 ASN A C 1
ATOM 794 O O . ASN A 1 101 ? -1.993 -9.145 -17.368 1.00 86.56 101 ASN A O 1
ATOM 798 N N . PHE A 1 102 ? -0.486 -8.045 -18.617 1.00 87.62 102 PHE A N 1
ATOM 799 C CA . PHE A 1 102 ? -0.340 -6.909 -17.707 1.00 87.62 102 PHE A CA 1
ATOM 800 C C . PHE A 1 102 ? -1.689 -6.298 -17.328 1.00 87.62 102 PHE A C 1
ATOM 802 O O . PHE A 1 102 ? -1.933 -6.072 -16.149 1.00 87.62 102 PHE A O 1
ATOM 809 N N . ALA A 1 103 ? -2.584 -6.065 -18.294 1.00 86.75 103 ALA A N 1
ATOM 810 C CA . ALA A 1 103 ? -3.863 -5.402 -18.036 1.00 86.75 103 ALA A CA 1
ATOM 811 C C . ALA A 1 103 ? -4.732 -6.177 -17.030 1.00 86.75 103 ALA A C 1
ATOM 813 O O . ALA A 1 103 ? -5.286 -5.588 -16.100 1.00 86.75 103 ALA A O 1
ATOM 814 N N . LEU A 1 104 ? -4.799 -7.503 -17.179 1.00 88.50 104 LEU A N 1
ATOM 815 C CA . LEU A 1 104 ? -5.568 -8.375 -16.295 1.00 88.50 104 LEU A CA 1
ATOM 816 C C . LEU A 1 104 ? -4.942 -8.437 -14.900 1.00 88.50 104 LEU A C 1
ATOM 818 O O . LEU A 1 104 ? -5.632 -8.225 -13.903 1.00 88.50 104 LEU A O 1
ATOM 822 N N . VAL A 1 105 ? -3.630 -8.664 -14.820 1.00 89.19 105 VAL A N 1
ATOM 823 C CA . VAL A 1 105 ? -2.924 -8.737 -13.533 1.00 89.19 105 VAL A CA 1
ATOM 824 C C . VAL A 1 105 ? -2.970 -7.399 -12.807 1.00 89.19 105 VAL A C 1
ATOM 826 O O . VAL A 1 105 ? -3.267 -7.357 -11.614 1.00 89.19 105 VAL A O 1
ATOM 829 N N . HIS A 1 106 ? -2.764 -6.296 -13.523 1.00 87.38 106 HIS A N 1
ATOM 830 C CA . HIS A 1 106 ? -2.881 -4.953 -12.979 1.00 87.38 106 HIS A CA 1
ATOM 831 C C . HIS A 1 106 ? -4.283 -4.704 -12.413 1.00 87.38 106 HIS A C 1
ATOM 833 O O . HIS A 1 106 ? -4.387 -4.224 -11.288 1.00 87.38 106 HIS A O 1
ATOM 839 N N . ALA A 1 107 ? -5.350 -5.075 -13.128 1.00 85.56 107 ALA A N 1
ATOM 840 C CA . ALA A 1 107 ? -6.721 -4.908 -12.649 1.00 85.56 107 ALA A CA 1
ATOM 841 C C . ALA A 1 107 ? -7.015 -5.748 -11.393 1.00 85.56 107 ALA A C 1
ATOM 843 O O . ALA A 1 107 ? -7.551 -5.223 -10.415 1.00 85.56 107 ALA A O 1
ATOM 844 N N . VAL A 1 108 ? -6.627 -7.027 -11.385 1.00 86.31 108 VAL A N 1
ATOM 845 C CA . VAL A 1 108 ? -6.863 -7.939 -10.253 1.00 86.31 108 VAL A CA 1
ATOM 846 C C . VAL A 1 108 ? -6.091 -7.489 -9.015 1.00 86.31 108 VAL A C 1
ATOM 848 O O . VAL A 1 108 ? -6.673 -7.304 -7.947 1.00 86.31 108 VAL A O 1
ATOM 851 N N . VAL A 1 109 ? -4.787 -7.253 -9.156 1.00 81.56 109 VAL A N 1
ATOM 852 C CA . VAL A 1 109 ? -3.922 -6.852 -8.041 1.00 81.56 109 VAL A CA 1
ATOM 853 C C . VAL A 1 109 ? -4.322 -5.478 -7.500 1.00 81.56 109 VAL A C 1
ATOM 855 O O . VAL A 1 109 ? -4.276 -5.255 -6.291 1.00 81.56 109 VAL A O 1
ATOM 858 N N . TRP A 1 110 ? -4.736 -4.555 -8.373 1.00 78.06 110 TRP A N 1
ATOM 859 C CA . TRP A 1 110 ? -5.143 -3.214 -7.963 1.00 78.06 110 TRP A CA 1
ATOM 860 C C . TRP A 1 110 ? -6.511 -3.172 -7.287 1.00 78.06 110 TRP A C 1
ATOM 862 O O . TRP A 1 110 ? -6.607 -2.638 -6.186 1.00 78.06 110 TRP A O 1
ATOM 872 N N . SER A 1 111 ? -7.557 -3.719 -7.915 1.00 78.00 111 SER A N 1
ATOM 873 C CA . SER A 1 111 ? -8.909 -3.667 -7.343 1.00 78.00 111 SER A CA 1
ATOM 874 C C . SER A 1 111 ? -9.074 -4.667 -6.208 1.00 78.00 111 SER A C 1
ATOM 876 O O . SER A 1 111 ? -9.404 -4.288 -5.089 1.00 78.00 111 SER A O 1
ATOM 878 N N . TRP A 1 112 ? -8.816 -5.946 -6.462 1.00 87.50 112 TRP A N 1
ATOM 879 C CA . TRP A 1 112 ? -9.156 -6.999 -5.509 1.00 87.50 112 TRP A CA 1
ATOM 880 C C . TRP A 1 112 ? -8.102 -7.112 -4.414 1.00 87.50 112 TRP A C 1
ATOM 882 O O . TRP A 1 112 ? -8.442 -7.127 -3.235 1.00 87.50 112 TRP A O 1
ATOM 892 N N . GLY A 1 113 ? -6.819 -7.096 -4.787 1.00 88.50 113 GLY A N 1
ATOM 893 C CA . GLY A 1 113 ? -5.715 -7.273 -3.840 1.00 88.50 113 GLY A CA 1
ATOM 894 C C . GLY A 1 113 ? -5.726 -6.255 -2.695 1.00 88.50 113 GLY A C 1
ATOM 895 O O . GLY A 1 113 ? -5.683 -6.635 -1.523 1.00 88.50 113 GLY A O 1
ATOM 896 N N . LEU A 1 114 ? -5.834 -4.961 -3.012 1.00 89.75 114 LEU A N 1
ATOM 897 C CA . LEU A 1 114 ? -5.817 -3.907 -1.992 1.00 89.75 114 LEU A CA 1
ATOM 898 C C . LEU A 1 114 ? -7.083 -3.885 -1.132 1.00 89.75 114 LEU A C 1
ATOM 900 O O . LEU A 1 114 ? -6.975 -3.707 0.081 1.00 89.75 114 LEU A O 1
ATOM 904 N N . ILE A 1 115 ? -8.263 -4.093 -1.721 1.00 93.38 115 ILE A N 1
ATOM 905 C CA . ILE A 1 115 ? -9.520 -4.137 -0.960 1.00 93.38 115 ILE A CA 1
ATOM 906 C C . ILE A 1 115 ? -9.506 -5.323 0.008 1.00 93.38 115 ILE A C 1
ATOM 908 O O . ILE A 1 115 ? -9.792 -5.154 1.194 1.00 93.38 115 ILE A O 1
ATOM 912 N N . THR A 1 116 ? -9.104 -6.506 -0.460 1.00 94.31 116 THR A N 1
ATOM 913 C CA . THR A 1 116 ? -8.974 -7.696 0.385 1.00 94.31 116 THR A CA 1
ATOM 914 C C . THR A 1 116 ? -7.975 -7.468 1.517 1.00 94.31 116 THR A C 1
ATOM 916 O O . THR A 1 116 ? -8.284 -7.790 2.663 1.00 94.31 116 THR A O 1
ATOM 919 N N . ALA A 1 117 ? -6.818 -6.855 1.244 1.00 94.94 117 ALA A N 1
ATOM 920 C CA . ALA A 1 117 ? -5.846 -6.519 2.282 1.00 94.94 117 ALA A CA 1
ATOM 921 C C . ALA A 1 117 ? -6.443 -5.581 3.346 1.00 94.94 117 ALA A C 1
ATOM 923 O O . ALA A 1 117 ? -6.337 -5.865 4.539 1.00 94.94 117 ALA A O 1
ATOM 924 N N . VAL A 1 118 ? -7.123 -4.506 2.930 1.00 96.88 118 VAL A N 1
ATOM 925 C CA . VAL A 1 118 ? -7.798 -3.567 3.844 1.00 96.88 118 VAL A CA 1
ATOM 926 C C . VAL A 1 118 ? -8.798 -4.296 4.744 1.00 96.88 118 VAL A C 1
ATOM 928 O O . VAL A 1 118 ? -8.756 -4.120 5.962 1.00 96.88 118 VAL A O 1
ATOM 931 N N . ILE A 1 119 ? -9.649 -5.151 4.170 1.00 97.38 119 ILE A N 1
ATOM 932 C CA . ILE A 1 119 ? -10.650 -5.918 4.923 1.00 97.38 119 ILE A CA 1
ATOM 933 C C . ILE A 1 119 ? -9.976 -6.877 5.910 1.00 97.38 119 ILE A C 1
ATOM 935 O O . ILE A 1 119 ? -10.352 -6.902 7.080 1.00 97.38 119 ILE A O 1
ATOM 939 N N . ILE A 1 120 ? -8.960 -7.634 5.482 1.00 97.44 120 ILE A N 1
ATOM 940 C CA . ILE A 1 120 ? -8.248 -8.592 6.343 1.00 97.44 120 ILE A CA 1
ATOM 941 C C . ILE A 1 120 ? -7.599 -7.881 7.533 1.00 97.44 120 ILE A C 1
ATOM 943 O O . ILE A 1 120 ? -7.781 -8.309 8.676 1.00 97.44 120 ILE A O 1
ATOM 947 N N . PHE A 1 121 ? -6.866 -6.790 7.296 1.00 97.69 121 PHE A N 1
ATOM 948 C CA . PHE A 1 121 ? -6.203 -6.059 8.376 1.00 97.69 121 PHE A CA 1
ATOM 949 C C . PHE A 1 121 ? -7.201 -5.415 9.332 1.00 97.69 121 PHE A C 1
ATOM 951 O O . PHE A 1 121 ? -7.000 -5.464 10.548 1.00 97.69 121 PHE A O 1
ATOM 958 N N . TRP A 1 122 ? -8.294 -4.860 8.806 1.00 98.00 122 TRP A N 1
ATOM 959 C CA . TRP A 1 122 ? -9.366 -4.321 9.630 1.00 98.00 122 TRP A CA 1
ATOM 960 C C . TRP A 1 122 ? -10.023 -5.406 10.493 1.00 98.00 122 TRP A C 1
ATOM 962 O O . TRP A 1 122 ? -10.124 -5.221 11.704 1.00 98.00 122 TRP A O 1
ATOM 972 N N . LEU A 1 123 ? -10.390 -6.558 9.921 1.00 97.25 123 LEU A N 1
ATOM 973 C CA . LEU A 1 123 ? -10.981 -7.679 10.662 1.00 97.25 123 LEU A CA 1
ATOM 974 C C . LEU A 1 123 ? -10.032 -8.223 11.738 1.00 97.25 123 LEU A C 1
ATOM 976 O O . LEU A 1 123 ? -10.457 -8.489 12.865 1.00 97.25 123 LEU A O 1
ATOM 980 N N . ALA A 1 124 ? -8.741 -8.357 11.422 1.00 96.31 124 ALA A N 1
ATOM 981 C CA . ALA A 1 124 ? -7.729 -8.789 12.381 1.00 96.31 124 ALA A CA 1
ATOM 982 C C . ALA A 1 124 ? -7.612 -7.803 13.555 1.00 96.31 124 ALA A C 1
ATOM 984 O O . ALA A 1 124 ? -7.661 -8.206 14.721 1.00 96.31 124 ALA A O 1
ATOM 985 N N . TRP A 1 125 ? -7.519 -6.503 13.260 1.00 96.81 125 TRP A N 1
ATOM 986 C CA . TRP A 1 125 ? -7.482 -5.458 14.279 1.00 96.81 125 TRP A CA 1
ATOM 987 C C . TRP A 1 125 ? -8.765 -5.410 15.112 1.00 96.81 125 TRP A C 1
ATOM 989 O O . TRP A 1 125 ? -8.678 -5.302 16.338 1.00 96.81 125 TRP A O 1
ATOM 999 N N . LEU A 1 126 ? -9.936 -5.536 14.484 1.00 95.00 126 LEU A N 1
ATOM 1000 C CA . LEU A 1 126 ? -11.232 -5.537 15.158 1.00 95.00 126 LEU A CA 1
ATOM 1001 C C . LEU A 1 126 ? -11.324 -6.705 16.141 1.00 95.00 126 LEU A C 1
ATOM 1003 O O . LEU A 1 126 ? -11.625 -6.497 17.315 1.00 95.00 126 LEU A O 1
ATOM 1007 N N . ARG A 1 127 ? -10.968 -7.920 15.704 1.00 93.62 127 ARG A N 1
ATOM 1008 C CA . ARG A 1 127 ? -10.971 -9.121 16.551 1.00 93.62 127 ARG A CA 1
ATOM 1009 C C . ARG A 1 127 ? -10.055 -8.974 17.767 1.00 93.62 127 ARG A C 1
ATOM 1011 O O . ARG A 1 127 ? -10.441 -9.331 18.880 1.00 93.62 127 ARG A O 1
ATOM 1018 N N . ILE A 1 128 ? -8.849 -8.438 17.574 1.00 93.00 128 ILE A N 1
ATOM 1019 C CA . ILE A 1 128 ? -7.891 -8.202 18.666 1.00 93.00 128 ILE A CA 1
ATOM 1020 C C . ILE A 1 128 ? -8.404 -7.115 19.617 1.00 93.00 128 ILE A C 1
ATOM 1022 O O . ILE A 1 128 ? -8.294 -7.257 20.836 1.00 93.00 128 ILE A O 1
ATOM 1026 N N . SER A 1 129 ? -8.965 -6.037 19.071 1.00 91.69 129 SER A N 1
ATOM 1027 C CA . SER A 1 129 ? -9.449 -4.895 19.848 1.00 91.69 129 SER A CA 1
ATOM 1028 C C . SER A 1 129 ? -10.651 -5.268 20.707 1.00 91.69 129 SER A C 1
ATOM 1030 O O . SER A 1 129 ? -10.639 -4.973 21.898 1.00 91.69 129 SER A O 1
ATOM 1032 N N . MET A 1 130 ? -11.610 -6.008 20.144 1.00 87.50 130 MET A N 1
ATOM 1033 C CA . MET A 1 130 ? -12.780 -6.532 20.854 1.00 87.50 130 MET A CA 1
ATOM 1034 C C . MET A 1 130 ? -12.388 -7.437 22.027 1.00 87.50 130 MET A C 1
ATOM 1036 O O . MET A 1 130 ? -12.909 -7.286 23.131 1.00 87.50 130 MET A O 1
ATOM 1040 N N . LYS A 1 131 ? -11.408 -8.332 21.825 1.00 85.69 131 LYS A N 1
ATOM 1041 C CA . LYS A 1 131 ? -10.895 -9.207 22.892 1.00 85.69 131 LYS A CA 1
ATOM 1042 C C . LYS A 1 131 ? -10.247 -8.416 24.036 1.00 85.69 131 LYS A C 1
ATOM 1044 O O . LYS A 1 131 ? -10.337 -8.823 25.187 1.00 85.69 131 LYS A O 1
ATOM 1049 N N . ARG A 1 132 ? -9.568 -7.306 23.728 1.00 81.50 132 ARG A N 1
ATOM 1050 C CA . ARG A 1 132 ? -8.868 -6.471 24.721 1.00 81.50 132 ARG A CA 1
ATOM 1051 C C . ARG A 1 132 ? -9.790 -5.529 25.480 1.00 81.50 132 ARG A C 1
ATOM 1053 O O . ARG A 1 132 ? -9.451 -5.130 26.587 1.00 81.50 132 ARG A O 1
ATOM 1060 N N . SER A 1 133 ? -10.914 -5.137 24.891 1.00 69.50 133 SER A N 1
ATOM 1061 C CA . SER A 1 133 ? -11.793 -4.141 25.491 1.00 69.50 133 SER A CA 1
ATOM 1062 C C . SER A 1 133 ? -12.655 -4.673 26.640 1.00 69.50 133 SER A C 1
ATOM 1064 O O . SER A 1 133 ? -13.336 -3.857 27.249 1.00 69.50 133 SER A O 1
ATOM 1066 N N . ASN A 1 134 ? -12.638 -5.985 26.956 1.00 61.00 134 ASN A N 1
ATOM 1067 C CA . ASN A 1 134 ? -13.532 -6.622 27.947 1.00 61.00 134 ASN A CA 1
ATOM 1068 C C . ASN A 1 134 ? -14.992 -6.148 27.820 1.00 61.00 134 ASN A C 1
ATOM 1070 O O . ASN A 1 134 ? -15.749 -6.149 28.789 1.00 61.00 134 ASN A O 1
ATOM 1074 N N . LEU A 1 135 ? -15.387 -5.719 26.617 1.00 56.75 135 LEU A N 1
ATOM 1075 C CA . LEU A 1 135 ? -16.767 -5.384 26.341 1.00 56.75 135 LEU A CA 1
ATOM 1076 C C . LEU A 1 135 ? -17.504 -6.719 26.450 1.00 56.75 135 LEU A C 1
ATOM 1078 O O . LEU A 1 135 ? -17.088 -7.669 25.774 1.00 56.75 135 LEU A O 1
ATOM 1082 N N . PRO A 1 136 ? -18.514 -6.843 27.333 1.00 47.56 136 PRO A N 1
ATOM 1083 C CA . PRO A 1 136 ? -19.331 -8.046 27.365 1.00 47.56 136 PRO A CA 1
ATOM 1084 C C . PRO A 1 136 ? -19.777 -8.309 25.934 1.00 47.56 136 PRO A C 1
ATOM 1086 O O . PRO A 1 136 ? -20.144 -7.346 25.257 1.00 47.56 136 PRO A O 1
ATOM 1089 N N . ASN A 1 137 ? -19.652 -9.568 25.482 1.00 47.91 137 ASN A N 1
ATOM 1090 C CA . ASN A 1 137 ? -20.062 -10.038 24.156 1.00 47.91 137 ASN A CA 1
ATOM 1091 C C . ASN A 1 137 ? -21.199 -9.156 23.660 1.00 47.91 137 ASN A C 1
ATOM 1093 O O . ASN A 1 137 ? -22.281 -9.207 24.251 1.00 47.91 137 ASN A O 1
ATOM 1097 N N . LEU A 1 138 ? -20.918 -8.293 22.679 1.00 52.09 138 LEU A N 1
ATOM 1098 C CA . LEU A 1 138 ? -21.928 -7.419 22.113 1.00 52.09 138 LEU A CA 1
ATOM 1099 C C . LEU A 1 138 ? -23.044 -8.347 21.631 1.00 52.09 138 LEU A C 1
ATOM 1101 O O . LEU A 1 138 ? -22.888 -9.063 20.643 1.00 52.09 138 LEU A O 1
ATOM 1105 N N . LYS A 1 139 ? -24.124 -8.413 22.415 1.00 41.53 139 LYS A N 1
ATOM 1106 C CA . LYS A 1 139 ? -25.363 -9.097 22.072 1.00 41.53 139 LYS A CA 1
ATOM 1107 C C . LYS A 1 139 ? -26.011 -8.256 20.982 1.00 41.53 139 LYS A C 1
ATOM 1109 O O . LYS A 1 139 ? -26.957 -7.528 21.252 1.00 41.53 139 LYS A O 1
ATOM 1114 N N . TYR A 1 140 ? -25.477 -8.320 19.773 1.00 47.06 140 TYR A N 1
ATOM 1115 C CA . TYR A 1 140 ? -26.198 -7.855 18.605 1.00 47.06 140 TYR A CA 1
ATOM 1116 C C . TYR A 1 140 ? -26.595 -9.089 17.802 1.00 47.06 140 TYR A C 1
ATOM 1118 O O . TYR A 1 140 ? -25.712 -9.855 17.406 1.00 47.06 140 TYR A O 1
ATOM 1126 N N . PRO A 1 141 ? -27.907 -9.338 17.636 1.00 43.53 141 PRO A N 1
ATOM 1127 C CA . PRO A 1 141 ? -28.366 -10.342 16.702 1.00 43.53 141 PRO A CA 1
ATOM 1128 C C . PRO A 1 141 ? -28.013 -9.829 15.304 1.00 43.53 141 PRO A C 1
ATOM 1130 O O . PRO A 1 141 ? -28.362 -8.702 14.947 1.00 43.53 141 PRO A O 1
ATOM 1133 N N . LEU A 1 142 ? -27.250 -10.629 14.564 1.00 42.28 142 LEU A N 1
ATOM 1134 C CA . LEU A 1 142 ? -27.295 -10.581 13.107 1.00 42.28 142 LEU A CA 1
ATOM 1135 C C . LEU A 1 142 ? -28.661 -11.095 12.646 1.00 42.28 142 LEU A C 1
ATOM 1137 O O . LEU A 1 142 ? -29.175 -12.025 13.313 1.00 42.28 142 LEU A O 1
#

Foldseek 3Di:
DLLVVLQVLLLVVCVVVPWDWDDDPQKTWGDAPPGIDIDGRDPLLQQVVLLVVLLCLLVPDPDDPVLSVVLSVVCSVVLRVLSSVLVNVLVVCCRPPNCPCSVVSNVCCSPVVSVVVSVVSSVVSVVVRVVVVPPPPPPDDD

Radius of gyration: 18.55 Å; Cα contacts (8 Å, |Δi|>4): 123; chains: 1; bounding box: 47×28×54 Å

Solvent-accessible surface area (backbone atoms only — not comparable to full-atom values): 8157 Å² total; per-residue (Å²): 107,67,48,57,50,47,46,52,52,48,51,52,51,39,45,75,72,73,46,74,68,44,81,58,87,60,26,48,26,37,67,37,100,91,50,73,50,72,49,72,54,41,75,83,63,51,35,57,68,59,45,50,52,45,49,52,57,47,69,71,46,99,61,59,66,72,58,36,53,53,50,47,70,58,46,44,60,52,54,42,51,52,39,51,50,52,55,50,47,51,56,54,43,35,55,74,72,43,65,91,55,42,70,61,51,52,48,47,52,57,58,50,46,50,52,51,49,46,52,51,54,48,51,53,50,49,56,55,48,54,68,70,62,70,59,70,78,78,88,64,86,128

Sequence (142 aa):
MLIDTTYNIVFSLLAATGFSPAAYGNVISVAVKNGSWGALINWDCVGWKSVLALFALIFATELPLRTKIKGFLLLAPVIYLVNIGRIWFIFWYVVTFDIANFALVHAVVWSWGLITAVIIFWLAWLRISMKRSNLPNLKYPL